Protein AF-A0A374EW88-F1 (afdb_monomer)

Radius of gyration: 20.12 Å; Cα contacts (8 Å, |Δi|>4): 192; chains: 1; bounding box: 65×34×36 Å

Nearest PDB structures (foldseek):
  3bkt-assembly1_C  TM=6.985E-01  e=2.570E+00  Escherichia coli
  4oal-assembly2_B  TM=4.958E-01  e=1.513E+00  Zea mays
  7d5t-assembly1_RT  TM=2.673E-01  e=2.031E+00  Saccharomyces cerevisiae S288C
  4mla-assembly2_B  TM=3.603E-01  e=6.593E+00  Zea mays

Structure (mmCIF, N/CA/C/O backbone):
data_AF-A0A374EW88-F1
#
_entry.id   AF-A0A374EW88-F1
#
loop_
_atom_site.group_PDB
_atom_site.id
_atom_site.type_symbol
_atom_site.label_atom_id
_atom_site.label_alt_id
_atom_site.label_comp_id
_atom_site.label_asym_id
_atom_site.label_entity_id
_atom_site.label_seq_id
_atom_site.pdbx_PDB_ins_code
_atom_site.Cartn_x
_atom_site.Cartn_y
_atom_site.Cartn_z
_atom_site.occupancy
_atom_site.B_iso_or_equiv
_atom_site.auth_seq_id
_atom_site.auth_c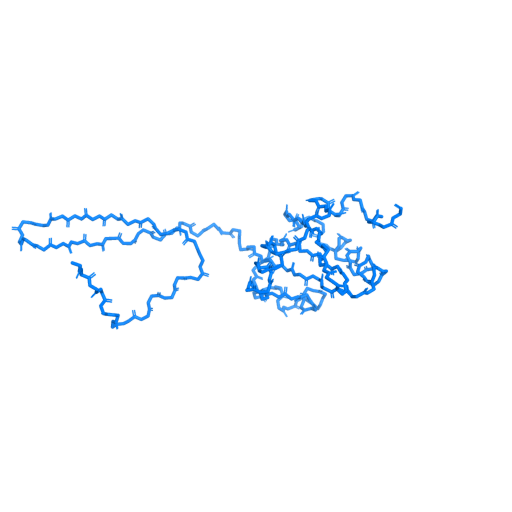omp_id
_atom_site.auth_asym_id
_atom_site.auth_atom_id
_atom_site.pdbx_PDB_model_num
ATOM 1 N N . MET A 1 1 ? -34.940 -18.408 -0.338 1.00 33.34 1 MET A N 1
ATOM 2 C CA . MET A 1 1 ? -33.910 -17.387 -0.625 1.00 33.34 1 MET A CA 1
ATOM 3 C C . MET A 1 1 ? -34.507 -16.035 -0.281 1.00 33.34 1 MET A C 1
ATOM 5 O O . MET A 1 1 ? -35.388 -15.584 -0.998 1.00 33.34 1 MET A O 1
ATOM 9 N N . PHE A 1 2 ? -34.116 -15.446 0.848 1.00 38.12 2 PHE A N 1
ATOM 10 C CA . PHE A 1 2 ? -34.569 -14.110 1.235 1.00 38.12 2 PHE A CA 1
ATOM 11 C C . PHE A 1 2 ? -33.537 -13.101 0.731 1.00 38.12 2 PHE A C 1
ATOM 13 O O . PHE A 1 2 ? -32.370 -13.176 1.104 1.00 38.12 2 PHE A O 1
ATOM 20 N N . ILE A 1 3 ? -33.951 -12.211 -0.170 1.00 40.19 3 ILE A N 1
ATOM 21 C CA . ILE A 1 3 ? -33.129 -11.093 -0.639 1.00 40.19 3 ILE A CA 1
ATOM 22 C C . ILE A 1 3 ? -33.505 -9.895 0.232 1.00 40.19 3 ILE A C 1
ATOM 24 O O . ILE A 1 3 ? -34.627 -9.396 0.140 1.00 40.19 3 ILE A O 1
ATOM 28 N N . LEU A 1 4 ? -32.585 -9.447 1.084 1.00 49.62 4 LEU A N 1
ATOM 29 C CA . LEU A 1 4 ? -32.715 -8.173 1.788 1.00 49.62 4 LEU A CA 1
ATOM 30 C C . LEU A 1 4 ? -32.717 -7.047 0.745 1.00 49.62 4 LEU A C 1
ATOM 32 O O . LEU A 1 4 ? -31.711 -6.798 0.084 1.00 49.62 4 LEU A O 1
ATOM 36 N N . LYS A 1 5 ? -33.868 -6.393 0.561 1.00 44.84 5 LYS A N 1
ATOM 37 C CA . LYS A 1 5 ? -33.975 -5.161 -0.226 1.00 44.84 5 LYS A CA 1
ATOM 38 C C . LYS A 1 5 ? -33.572 -3.999 0.679 1.00 44.84 5 LYS A C 1
ATOM 40 O O . LYS A 1 5 ? -34.255 -3.700 1.651 1.00 44.84 5 LYS A O 1
ATOM 45 N N . GLU A 1 6 ? -32.438 -3.394 0.366 1.00 50.50 6 GLU A N 1
ATOM 46 C CA . GLU A 1 6 ? -31.829 -2.305 1.122 1.00 50.50 6 GLU A CA 1
ATOM 47 C C . GLU A 1 6 ? -32.714 -1.041 1.080 1.00 50.50 6 GLU A C 1
ATOM 49 O O . GLU A 1 6 ? -32.944 -0.460 0.020 1.00 50.50 6 GLU A O 1
ATOM 54 N N . THR A 1 7 ? -33.209 -0.593 2.236 1.00 47.19 7 THR A N 1
ATOM 55 C CA . THR A 1 7 ? -33.750 0.764 2.436 1.00 47.19 7 THR A CA 1
ATOM 56 C C . THR A 1 7 ? -32.927 1.457 3.516 1.00 47.19 7 THR A C 1
ATOM 58 O O . THR A 1 7 ? -33.391 1.679 4.630 1.00 47.19 7 THR A O 1
ATOM 61 N N . GLY A 1 8 ? -31.661 1.727 3.205 1.00 51.56 8 GLY A N 1
ATOM 62 C CA . GLY A 1 8 ? -30.727 2.407 4.102 1.00 51.56 8 GLY A CA 1
ATOM 63 C C . GLY A 1 8 ? -29.307 1.875 3.937 1.00 51.56 8 GLY A C 1
ATOM 64 O O . GLY A 1 8 ? -29.038 0.730 4.273 1.00 51.56 8 GLY A O 1
ATOM 65 N N . LEU A 1 9 ? -28.415 2.717 3.409 1.00 45.31 9 LEU A N 1
ATOM 66 C CA . LEU A 1 9 ? -27.013 2.397 3.135 1.00 45.31 9 LEU A CA 1
ATOM 67 C C . LEU A 1 9 ? -26.249 2.085 4.430 1.00 45.31 9 LEU A C 1
ATOM 69 O O . LEU A 1 9 ? -25.819 3.004 5.133 1.00 45.31 9 LEU A O 1
ATOM 73 N N . ILE A 1 10 ? -25.994 0.808 4.709 1.00 51.88 10 ILE A N 1
ATOM 74 C CA . ILE A 1 10 ? -24.918 0.420 5.626 1.00 51.88 10 ILE A CA 1
ATOM 75 C C . ILE A 1 10 ? -23.660 0.264 4.772 1.00 51.88 10 ILE A C 1
ATOM 77 O O . ILE A 1 10 ? -23.399 -0.778 4.176 1.00 51.88 10 ILE A O 1
ATOM 81 N N . LYS A 1 11 ? -22.870 1.336 4.670 1.00 49.22 11 LYS A N 1
ATOM 82 C CA . LYS A 1 11 ? -21.612 1.316 3.917 1.00 49.22 11 LYS A CA 1
ATOM 83 C C . LYS A 1 11 ? -20.501 0.716 4.781 1.00 49.22 11 LYS A C 1
ATOM 85 O O . LYS A 1 11 ? -19.880 1.426 5.567 1.00 49.22 11 LYS A O 1
ATOM 90 N N . ILE A 1 12 ? -20.249 -0.581 4.628 1.00 55.75 12 ILE A N 1
ATOM 91 C CA . ILE A 1 12 ? -19.162 -1.284 5.326 1.00 55.75 12 ILE A CA 1
ATOM 92 C C . ILE A 1 12 ? -17.933 -1.240 4.421 1.00 55.75 12 ILE A C 1
ATOM 94 O O . ILE A 1 12 ? -17.947 -1.773 3.315 1.00 55.75 12 ILE A O 1
ATOM 98 N N . SER A 1 13 ? -16.912 -0.492 4.841 1.00 51.28 13 SER A N 1
ATOM 99 C CA . SER A 1 13 ? -15.829 -0.060 3.953 1.00 51.28 13 SER A CA 1
ATOM 100 C C . SER A 1 13 ? -14.650 -1.020 3.831 1.00 51.28 13 SER A C 1
ATOM 102 O O . SER A 1 13 ? -13.813 -0.740 2.990 1.00 51.28 13 SER A O 1
ATOM 104 N N . GLU A 1 14 ? -14.566 -2.085 4.634 1.00 54.31 14 GLU A N 1
ATOM 105 C CA . GLU A 1 14 ? -13.641 -3.232 4.505 1.00 54.31 14 GLU A CA 1
ATOM 106 C C . GLU A 1 14 ? -13.690 -4.049 5.815 1.00 54.31 14 GLU A C 1
ATOM 108 O O . GLU A 1 14 ? -13.723 -3.466 6.899 1.00 54.31 14 GLU A O 1
ATOM 113 N N . GLY A 1 15 ? -13.692 -5.385 5.722 1.00 53.88 15 GLY A N 1
ATOM 114 C CA . GLY A 1 15 ? -13.638 -6.304 6.871 1.00 53.88 15 GLY A CA 1
ATOM 115 C C . GLY A 1 15 ? -14.674 -7.433 6.822 1.00 53.88 15 GLY A C 1
ATOM 116 O O . GLY A 1 15 ? -15.714 -7.307 6.180 1.00 53.88 15 GLY A O 1
ATOM 117 N N . ASN A 1 16 ? -14.386 -8.542 7.512 1.00 61.81 16 ASN A N 1
ATOM 118 C CA . ASN A 1 16 ? -15.365 -9.606 7.745 1.00 61.81 16 ASN A CA 1
ATOM 119 C C . ASN A 1 16 ? -16.382 -9.124 8.789 1.00 61.81 16 ASN A C 1
ATOM 121 O O . ASN A 1 16 ? -15.991 -8.608 9.836 1.00 61.81 16 ASN A O 1
ATOM 125 N N . ILE A 1 17 ? -17.672 -9.283 8.494 1.00 66.88 17 ILE A N 1
ATOM 126 C CA . ILE A 1 17 ? -18.768 -8.951 9.408 1.00 66.88 17 ILE A CA 1
ATOM 127 C C . ILE A 1 17 ? -19.207 -10.249 10.063 1.00 66.88 17 ILE A C 1
ATOM 129 O O . ILE A 1 17 ? -19.573 -11.199 9.370 1.00 66.88 17 ILE A O 1
ATOM 133 N N . GLU A 1 18 ? -19.162 -10.286 11.385 1.00 70.12 18 GLU A N 1
ATOM 134 C CA . GLU A 1 18 ? -19.732 -11.389 12.143 1.00 70.12 18 GLU A CA 1
ATOM 135 C C . GLU A 1 18 ? -21.235 -11.135 12.314 1.00 70.12 18 GLU A C 1
ATOM 137 O O . GLU A 1 18 ? -21.674 -10.000 12.533 1.00 70.12 18 GLU A O 1
ATOM 142 N N . VAL A 1 19 ? -22.035 -12.181 12.118 1.00 75.38 19 VAL A N 1
ATOM 143 C CA . VAL A 1 19 ? -23.495 -12.089 12.107 1.00 75.38 19 VAL A CA 1
ATOM 144 C C . VAL A 1 19 ? -24.061 -13.136 13.047 1.00 75.38 19 VAL A C 1
ATOM 146 O O . VAL A 1 19 ? -23.878 -14.329 12.815 1.00 75.38 19 VAL A O 1
ATOM 149 N N . ASP A 1 20 ? -24.806 -12.672 14.046 1.00 78.38 20 ASP A N 1
ATOM 150 C CA . ASP A 1 20 ? -25.588 -13.529 14.930 1.00 78.38 20 ASP A CA 1
ATOM 151 C C . ASP A 1 20 ? -27.048 -13.536 14.486 1.00 78.38 20 ASP A C 1
ATOM 153 O O . ASP A 1 20 ? -27.644 -12.494 14.199 1.00 78.38 20 ASP A O 1
ATOM 157 N N . VAL A 1 21 ? -27.644 -14.726 14.444 1.00 78.88 21 VAL A N 1
ATOM 158 C CA . VAL A 1 21 ? -29.038 -14.919 14.038 1.00 78.88 21 VAL A CA 1
ATOM 159 C C . VAL A 1 21 ? -29.803 -15.559 15.183 1.00 78.88 21 VAL A C 1
ATOM 161 O O . VAL A 1 21 ? -29.435 -16.631 15.660 1.00 78.88 21 VAL A O 1
ATOM 164 N N . ALA A 1 22 ? -30.894 -14.920 15.599 1.00 82.94 22 ALA A N 1
ATOM 165 C CA . ALA A 1 22 ? -31.782 -15.433 16.632 1.00 82.94 22 ALA A CA 1
ATOM 166 C C . ALA A 1 22 ? -33.214 -15.552 16.101 1.00 82.94 22 ALA A C 1
ATOM 168 O O . ALA A 1 22 ? -33.751 -14.613 15.512 1.00 82.94 22 ALA A O 1
ATOM 169 N N . LEU A 1 23 ? -33.839 -16.706 16.343 1.00 81.12 23 LEU A N 1
ATOM 170 C CA . LEU A 1 23 ? -35.268 -16.910 16.119 1.00 81.12 23 LEU A CA 1
ATOM 171 C C . LEU A 1 23 ? -36.032 -16.450 17.363 1.00 81.12 23 LEU A C 1
ATOM 173 O O . LEU A 1 23 ? -35.709 -16.868 18.477 1.00 81.12 23 LEU A O 1
ATOM 177 N N . THR A 1 24 ? -37.029 -15.591 17.188 1.00 76.81 24 THR A N 1
ATOM 178 C CA . THR A 1 24 ? -37.880 -15.139 18.291 1.00 76.81 24 THR A CA 1
ATOM 179 C C . THR A 1 24 ? -39.101 -16.046 18.450 1.00 76.81 24 THR A C 1
ATOM 181 O O . THR A 1 24 ? -39.460 -16.816 17.558 1.00 76.81 24 THR A O 1
ATOM 184 N N . SER A 1 25 ? -39.780 -15.929 19.593 1.00 77.44 25 SER A N 1
ATOM 185 C CA . SER A 1 25 ? -41.038 -16.633 19.873 1.00 77.44 25 SER A CA 1
ATOM 186 C C . SER A 1 25 ? -42.203 -16.218 18.965 1.00 77.44 25 SER A C 1
ATOM 188 O O . SER A 1 25 ? -43.228 -16.889 18.970 1.00 77.44 25 SER A O 1
ATOM 190 N N . GLU A 1 26 ? -42.062 -15.131 18.202 1.00 79.69 26 GLU A N 1
ATOM 191 C CA . GLU A 1 26 ? -43.074 -14.620 17.267 1.00 79.69 26 GLU A CA 1
ATOM 192 C C . GLU A 1 26 ? -42.811 -15.055 15.813 1.00 79.69 26 GLU A C 1
ATOM 194 O O . GLU A 1 26 ? -43.287 -14.415 14.881 1.00 79.69 26 GLU A O 1
ATOM 199 N N . GLU A 1 27 ? -42.011 -16.107 15.600 1.00 80.25 27 GLU A N 1
ATOM 200 C CA . GLU A 1 27 ? -41.579 -16.573 14.268 1.00 80.25 27 GLU A CA 1
ATOM 201 C C . GLU A 1 27 ? -40.804 -15.512 13.459 1.00 80.25 27 GLU A C 1
ATOM 203 O O . GLU A 1 27 ? -40.647 -15.623 12.241 1.00 80.25 27 GLU A O 1
ATOM 208 N N . THR A 1 28 ? -40.268 -14.486 14.128 1.00 72.88 28 THR A N 1
ATOM 209 C CA . THR A 1 28 ? -39.421 -13.473 13.491 1.00 72.88 28 THR A CA 1
ATOM 210 C C . THR A 1 28 ? -37.944 -13.828 13.633 1.00 72.88 28 THR A C 1
ATOM 212 O O . THR A 1 28 ? -37.512 -14.438 14.612 1.00 72.88 28 THR A O 1
ATOM 215 N N . ILE A 1 29 ? -37.149 -13.457 12.628 1.00 81.00 29 ILE A N 1
ATOM 216 C CA . ILE A 1 29 ? -35.697 -13.649 12.624 1.00 81.00 29 ILE A CA 1
ATOM 217 C C . ILE A 1 29 ? -35.042 -12.302 12.919 1.00 81.00 29 ILE A C 1
ATOM 219 O O . ILE A 1 29 ? -35.144 -11.373 12.116 1.00 81.00 29 ILE A O 1
ATOM 223 N N . ASN A 1 30 ? -34.331 -12.217 14.041 1.00 77.88 30 ASN A N 1
ATOM 224 C CA . ASN A 1 30 ? -33.459 -11.091 14.348 1.00 77.88 30 ASN A CA 1
ATOM 225 C C . ASN A 1 30 ? -32.048 -11.397 13.844 1.00 77.88 30 ASN A C 1
ATOM 227 O O . ASN A 1 30 ? -31.478 -12.441 14.164 1.00 77.88 30 ASN A O 1
ATOM 231 N N . ILE A 1 31 ? -31.486 -10.475 13.065 1.00 80.44 31 ILE A N 1
ATOM 232 C CA . ILE A 1 31 ? -30.119 -10.554 12.546 1.00 80.44 31 ILE A CA 1
ATOM 233 C C . ILE A 1 31 ? -29.323 -9.419 13.185 1.00 80.44 31 ILE A C 1
ATOM 235 O O . ILE A 1 31 ? -29.612 -8.244 12.950 1.00 80.44 31 ILE A O 1
ATOM 239 N N . TYR A 1 32 ? -28.332 -9.769 13.997 1.00 77.31 32 TYR A N 1
ATOM 240 C CA . TYR A 1 32 ? -27.435 -8.824 14.647 1.00 77.31 32 TYR A CA 1
ATOM 241 C C . TYR A 1 32 ? -26.127 -8.751 13.865 1.00 77.31 32 TYR A C 1
ATOM 243 O O . TYR A 1 32 ? -25.449 -9.756 13.668 1.00 77.31 32 TYR A O 1
ATOM 251 N N . PHE A 1 33 ? -25.764 -7.547 13.433 1.00 72.12 33 PHE A N 1
ATOM 252 C CA . PHE A 1 33 ? -24.476 -7.293 12.798 1.00 72.12 33 PHE A CA 1
ATOM 253 C C . PHE A 1 33 ? -23.467 -6.888 13.869 1.00 72.12 33 PHE A C 1
ATOM 255 O O . PHE A 1 33 ? -23.593 -5.819 14.474 1.00 72.12 33 PHE A O 1
ATOM 262 N N . ILE A 1 34 ? -22.458 -7.724 14.095 1.00 70.44 34 ILE A N 1
ATOM 263 C CA . ILE A 1 34 ? -21.339 -7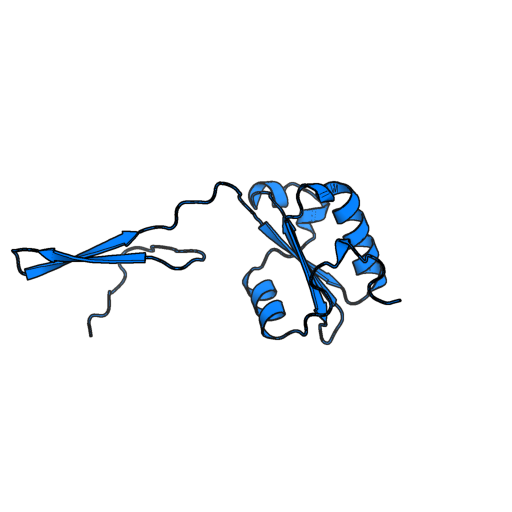.394 14.971 1.00 70.44 34 ILE A CA 1
ATOM 264 C C . ILE A 1 34 ? -20.308 -6.661 14.119 1.00 70.44 34 ILE A C 1
ATOM 266 O O . ILE A 1 34 ? -19.646 -7.229 13.248 1.00 70.44 34 ILE A O 1
ATOM 270 N N . LEU A 1 35 ? -20.192 -5.357 14.357 1.00 64.62 35 LEU A N 1
ATOM 271 C CA . LEU A 1 35 ? -19.162 -4.554 13.716 1.00 64.62 35 LEU A CA 1
ATOM 272 C C . LEU A 1 35 ? -17.801 -4.898 14.338 1.00 64.62 35 LEU A C 1
ATOM 274 O O . LEU A 1 35 ? -17.703 -4.975 15.568 1.00 64.62 35 LEU A O 1
ATOM 278 N N . PRO A 1 36 ? -16.741 -5.070 13.528 1.00 57.84 36 PRO A N 1
ATOM 279 C CA . PRO A 1 36 ? -15.408 -5.301 14.061 1.00 57.84 36 PRO A CA 1
ATOM 280 C C . PRO A 1 36 ? -15.031 -4.155 15.007 1.00 57.84 36 PRO A C 1
ATOM 282 O O . PRO A 1 36 ? -15.258 -2.979 14.704 1.00 57.84 36 PRO A O 1
ATOM 285 N N . LYS A 1 37 ? -14.465 -4.495 16.174 1.00 55.78 37 LYS A N 1
ATOM 286 C CA . LYS A 1 37 ? -13.933 -3.493 17.106 1.00 55.78 37 LYS A CA 1
ATOM 287 C C . LYS A 1 37 ? -12.909 -2.656 16.350 1.00 55.78 37 LYS A C 1
ATOM 289 O O . LYS A 1 37 ? -11.947 -3.192 15.813 1.00 55.78 37 LYS A O 1
ATOM 294 N N . ASN A 1 38 ? -13.158 -1.352 16.286 1.00 51.34 38 ASN A N 1
ATO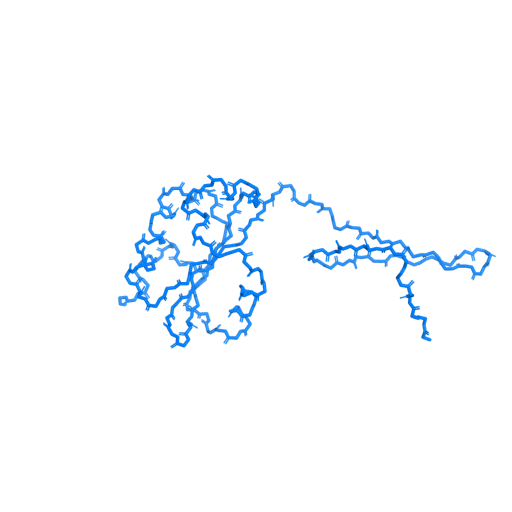M 295 C CA . ASN A 1 38 ? -12.302 -0.405 15.593 1.00 51.34 38 ASN A CA 1
ATOM 296 C C . ASN A 1 38 ? -10.922 -0.444 16.260 1.00 51.34 38 ASN A C 1
ATOM 298 O O . ASN A 1 38 ? -10.759 0.036 17.382 1.00 51.34 38 ASN A O 1
ATOM 302 N N . ASP A 1 39 ? -9.948 -1.071 15.610 1.00 49.75 39 ASP A N 1
ATOM 303 C CA . ASP A 1 39 ? -8.572 -1.023 16.070 1.00 49.75 39 ASP A CA 1
ATOM 304 C C . ASP A 1 39 ? -8.132 0.445 15.956 1.00 49.75 39 ASP A C 1
ATOM 306 O O . ASP A 1 39 ? -8.033 1.003 14.862 1.00 49.75 39 ASP A O 1
ATOM 310 N N . ASN A 1 40 ? -7.928 1.114 17.095 1.00 50.75 40 ASN A N 1
ATOM 311 C CA . ASN A 1 40 ? -7.616 2.553 17.169 1.00 50.75 40 ASN A CA 1
ATOM 312 C C . ASN A 1 40 ? -6.296 2.934 16.475 1.00 50.75 40 ASN A C 1
ATOM 314 O O . ASN A 1 40 ? -5.944 4.112 16.379 1.00 50.75 40 ASN A O 1
ATOM 318 N N . HIS A 1 41 ? -5.561 1.955 15.960 1.00 54.19 41 HIS A N 1
ATOM 319 C CA . HIS A 1 41 ? -4.487 2.182 15.017 1.00 54.19 41 HIS A CA 1
ATOM 320 C C . HIS A 1 41 ? -5.107 2.451 13.652 1.00 54.19 41 HIS A C 1
ATOM 322 O O . HIS A 1 41 ? -5.175 1.576 12.793 1.00 54.19 41 HIS A O 1
ATOM 328 N N . HIS A 1 42 ? -5.556 3.689 13.440 1.00 72.19 42 HIS A N 1
ATOM 329 C CA . HIS A 1 42 ? -5.871 4.153 12.099 1.00 72.19 42 HIS A CA 1
ATOM 330 C C . HIS A 1 42 ? -4.605 4.034 11.257 1.00 72.19 42 HIS A C 1
ATOM 332 O O . HIS A 1 42 ? -3.694 4.861 11.351 1.00 72.19 42 HIS A O 1
ATOM 338 N N . THR A 1 43 ? -4.536 2.967 10.476 1.00 84.12 43 THR A N 1
ATOM 339 C CA . THR A 1 43 ? -3.486 2.761 9.501 1.00 84.12 43 THR A CA 1
ATOM 340 C C . THR A 1 43 ? -3.990 3.218 8.145 1.00 84.12 43 THR A C 1
ATOM 342 O O . THR A 1 43 ? -5.183 3.160 7.848 1.00 84.12 43 THR A O 1
ATOM 345 N N . THR A 1 44 ? -3.085 3.734 7.328 1.00 86.69 44 THR A N 1
ATOM 346 C CA . THR A 1 44 ? -3.378 4.058 5.934 1.00 86.69 44 THR A CA 1
ATOM 347 C C . THR A 1 44 ? -2.396 3.295 5.075 1.00 86.69 44 THR A C 1
ATOM 349 O O . THR A 1 44 ? -1.189 3.332 5.327 1.00 86.69 44 THR A O 1
ATOM 352 N N . GLU A 1 45 ? -2.910 2.601 4.070 1.00 90.75 45 GLU A N 1
ATOM 353 C CA . GLU A 1 45 ? -2.079 1.965 3.063 1.00 90.75 45 GLU A CA 1
ATOM 354 C C . GLU A 1 45 ? -1.817 2.940 1.916 1.00 90.75 45 GLU A C 1
ATOM 356 O O . GLU A 1 45 ? -2.705 3.667 1.464 1.00 90.75 45 GLU A O 1
ATOM 361 N N . LEU A 1 46 ? -0.556 3.005 1.511 1.00 91.00 46 LEU A N 1
ATOM 362 C CA . LEU A 1 46 ? -0.045 3.935 0.524 1.00 91.00 46 LEU A CA 1
ATOM 363 C C . LEU A 1 46 ? 0.755 3.169 -0.514 1.00 91.00 46 LEU A C 1
ATOM 365 O O . LEU A 1 46 ? 1.457 2.217 -0.181 1.00 91.00 46 LEU A O 1
ATOM 369 N N . ALA A 1 47 ? 0.684 3.619 -1.760 1.00 91.25 47 ALA A N 1
ATOM 370 C CA . ALA A 1 47 ? 1.509 3.108 -2.840 1.00 91.25 47 ALA A CA 1
ATOM 371 C C . ALA A 1 47 ? 2.297 4.228 -3.518 1.00 91.25 47 ALA A C 1
ATOM 373 O O . ALA A 1 47 ? 1.757 5.284 -3.853 1.00 91.25 47 ALA A O 1
ATOM 374 N N . ILE A 1 48 ? 3.579 3.972 -3.759 1.00 91.62 48 ILE A N 1
ATOM 375 C CA . ILE A 1 48 ? 4.413 4.739 -4.680 1.00 91.62 48 ILE A CA 1
ATOM 376 C C . ILE A 1 48 ? 4.543 3.894 -5.933 1.00 91.62 48 ILE A C 1
ATOM 378 O O . ILE A 1 48 ? 5.077 2.789 -5.878 1.00 91.62 48 ILE A O 1
ATOM 382 N N . ILE A 1 49 ? 4.052 4.414 -7.049 1.00 90.31 49 ILE A N 1
ATOM 383 C CA . ILE A 1 49 ? 4.187 3.775 -8.352 1.00 90.31 49 ILE A CA 1
ATOM 384 C C . ILE A 1 49 ? 5.164 4.623 -9.150 1.00 90.31 49 ILE A C 1
ATOM 386 O O . ILE A 1 49 ? 4.968 5.832 -9.278 1.00 90.31 49 ILE A O 1
ATOM 390 N N . SER A 1 50 ? 6.222 3.995 -9.648 1.00 88.81 50 SER A N 1
ATOM 391 C CA . SER A 1 50 ? 7.232 4.669 -10.456 1.00 88.81 50 SER A CA 1
ATOM 392 C C . SER A 1 50 ? 7.668 3.785 -11.612 1.00 88.81 50 SER A C 1
ATOM 394 O O . SER A 1 50 ? 7.844 2.576 -11.449 1.00 88.81 50 SER A O 1
ATOM 396 N N . TYR A 1 51 ? 7.868 4.414 -12.767 1.00 88.38 51 TYR A N 1
ATOM 397 C CA . TYR A 1 51 ? 8.449 3.782 -13.949 1.00 88.38 51 TYR A CA 1
ATOM 398 C C . TYR A 1 51 ? 9.977 3.709 -13.825 1.00 88.38 51 TYR A C 1
ATOM 400 O O . TYR A 1 51 ? 10.576 2.715 -14.224 1.00 88.38 51 TYR A O 1
ATOM 408 N N . ASP A 1 52 ? 10.595 4.726 -13.210 1.00 87.75 52 ASP A N 1
ATOM 409 C CA . ASP A 1 52 ? 12.029 4.764 -12.921 1.00 87.75 52 ASP A CA 1
ATOM 410 C C . ASP A 1 52 ? 12.325 4.170 -11.526 1.00 87.75 52 ASP A C 1
ATOM 412 O O . ASP A 1 52 ? 11.828 4.691 -10.511 1.00 87.75 52 ASP A O 1
ATOM 416 N N . PRO A 1 53 ? 13.139 3.100 -11.445 1.00 84.12 53 PRO A N 1
ATOM 417 C CA . PRO A 1 53 ? 13.637 2.548 -10.188 1.00 84.12 53 PRO A CA 1
ATOM 418 C C . PRO A 1 53 ? 14.358 3.566 -9.293 1.00 84.12 53 PRO A C 1
ATOM 420 O O . PRO A 1 53 ? 14.201 3.518 -8.071 1.00 84.12 53 PRO A O 1
ATOM 423 N N . ASN A 1 54 ? 15.117 4.505 -9.868 1.00 87.00 54 ASN A N 1
ATOM 424 C CA . ASN A 1 54 ? 15.885 5.486 -9.092 1.00 87.00 54 ASN A CA 1
ATOM 425 C C . ASN A 1 54 ? 14.970 6.511 -8.419 1.00 87.00 54 ASN A C 1
ATOM 427 O O . ASN A 1 54 ? 15.154 6.840 -7.244 1.00 87.00 54 ASN A O 1
ATOM 431 N N . GLU A 1 55 ? 13.942 6.973 -9.132 1.00 88.62 55 GLU A N 1
ATOM 432 C CA . GLU A 1 55 ? 12.910 7.841 -8.565 1.00 88.62 55 GLU A CA 1
ATOM 433 C C . GLU A 1 55 ? 12.160 7.138 -7.422 1.00 88.62 55 GLU A C 1
ATOM 435 O O . GLU A 1 55 ? 11.904 7.748 -6.376 1.00 88.62 55 GLU A O 1
ATOM 440 N N . LEU A 1 56 ? 11.865 5.840 -7.579 1.00 88.88 56 LEU A N 1
ATOM 441 C CA . LEU A 1 56 ? 11.247 5.043 -6.521 1.00 88.88 56 LEU A CA 1
ATOM 442 C C . LEU A 1 56 ? 12.145 4.961 -5.285 1.00 88.88 56 LEU A C 1
ATOM 444 O O . LEU A 1 56 ? 11.671 5.227 -4.181 1.00 88.88 56 LEU A O 1
ATOM 448 N N . ILE A 1 57 ? 13.427 4.627 -5.466 1.00 87.69 57 ILE A N 1
ATOM 449 C CA . ILE A 1 57 ? 14.411 4.539 -4.377 1.00 87.69 57 ILE A CA 1
ATOM 450 C C . ILE A 1 57 ? 14.541 5.883 -3.663 1.00 87.69 57 ILE A C 1
ATOM 452 O O . ILE A 1 57 ? 14.532 5.923 -2.432 1.00 87.69 57 ILE A O 1
ATOM 456 N N . SER A 1 58 ? 14.628 6.984 -4.410 1.00 89.19 58 SER A N 1
ATOM 457 C CA . SER A 1 58 ? 14.759 8.328 -3.846 1.00 89.19 58 SER A CA 1
ATOM 458 C C . SER A 1 58 ? 13.569 8.673 -2.942 1.00 89.19 58 SER A C 1
ATOM 460 O O . SER A 1 58 ? 13.755 8.968 -1.755 1.00 89.19 58 SER A O 1
ATOM 462 N N . LYS A 1 59 ? 12.336 8.513 -3.447 1.00 90.12 59 LYS A N 1
ATOM 463 C CA . LYS A 1 59 ? 11.109 8.752 -2.664 1.00 90.12 59 LYS A CA 1
ATOM 464 C C . LYS A 1 59 ? 10.985 7.799 -1.478 1.00 90.12 59 LYS A C 1
ATOM 466 O O . LYS A 1 59 ? 10.627 8.224 -0.380 1.00 90.12 59 LYS A O 1
ATOM 471 N N . ALA A 1 60 ? 11.299 6.520 -1.676 1.00 89.12 60 ALA A N 1
ATOM 472 C CA . ALA A 1 60 ? 11.271 5.521 -0.614 1.00 89.12 60 ALA A CA 1
ATOM 473 C C . ALA A 1 60 ? 12.255 5.876 0.510 1.00 89.12 60 ALA A C 1
ATOM 475 O O . ALA A 1 60 ? 11.892 5.825 1.683 1.00 89.12 60 ALA A O 1
ATOM 476 N N . THR A 1 61 ? 13.467 6.306 0.161 1.00 89.12 61 THR A N 1
ATOM 477 C CA . THR A 1 61 ? 14.498 6.712 1.125 1.00 89.12 61 THR A CA 1
ATOM 478 C C . THR A 1 61 ? 14.054 7.936 1.923 1.00 89.12 61 THR A C 1
ATOM 480 O O . THR A 1 61 ? 14.213 7.968 3.145 1.00 89.12 61 THR A O 1
ATOM 483 N N . GLU A 1 62 ? 13.448 8.928 1.266 1.00 90.62 62 GLU A N 1
ATOM 484 C CA . GLU A 1 62 ? 12.935 10.124 1.939 1.00 90.62 62 GLU A CA 1
ATOM 485 C C . GLU A 1 62 ? 11.794 9.791 2.916 1.00 90.62 62 GLU A C 1
ATOM 487 O O . GLU A 1 62 ? 11.788 10.256 4.062 1.00 90.62 62 GLU A O 1
ATOM 492 N N . ILE A 1 63 ? 10.854 8.937 2.496 1.00 90.31 63 ILE A N 1
ATOM 493 C CA . ILE A 1 63 ? 9.750 8.472 3.344 1.00 90.31 63 ILE A CA 1
ATOM 494 C C . ILE A 1 63 ? 10.280 7.660 4.522 1.00 90.31 63 ILE A C 1
ATOM 496 O O . ILE A 1 63 ? 9.877 7.914 5.658 1.00 90.31 63 ILE A O 1
ATOM 500 N N . HIS A 1 64 ? 11.210 6.737 4.279 1.00 89.12 64 HIS A N 1
ATOM 501 C CA . HIS A 1 64 ? 11.814 5.928 5.330 1.00 89.12 64 HIS A CA 1
ATOM 502 C C . HIS A 1 64 ? 12.529 6.802 6.363 1.00 89.12 64 HIS A C 1
ATOM 504 O O . HIS A 1 64 ? 12.288 6.665 7.558 1.00 89.12 64 HIS A O 1
ATOM 510 N N . LYS A 1 65 ? 13.320 7.784 5.915 1.00 89.88 65 LYS A N 1
ATOM 511 C CA . LYS A 1 65 ? 14.034 8.713 6.802 1.00 89.88 65 LYS A CA 1
ATOM 512 C C . LYS A 1 65 ? 13.095 9.500 7.720 1.00 89.88 65 LYS A C 1
ATOM 514 O O . LYS A 1 65 ? 13.462 9.800 8.852 1.00 89.88 65 LYS A O 1
ATOM 519 N N . LYS A 1 66 ? 11.908 9.877 7.237 1.00 89.62 66 LYS A N 1
ATOM 520 C CA . LYS A 1 66 ? 10.979 10.750 7.975 1.00 89.62 66 LYS A CA 1
ATOM 521 C C . LYS A 1 66 ? 9.908 9.996 8.763 1.00 89.62 66 LYS A C 1
ATOM 523 O O . LYS A 1 66 ? 9.338 10.557 9.699 1.00 89.62 66 LYS A O 1
ATOM 528 N N . TYR A 1 67 ? 9.587 8.772 8.357 1.00 89.88 67 TYR A N 1
ATOM 529 C CA . TYR A 1 67 ? 8.433 8.031 8.861 1.00 89.88 67 TYR A CA 1
ATOM 530 C C . TYR A 1 67 ? 8.748 6.584 9.254 1.00 89.88 67 TYR A C 1
ATOM 532 O O . TYR A 1 67 ? 7.797 5.842 9.485 1.00 89.88 67 TYR A O 1
ATOM 540 N N . SER A 1 68 ? 10.021 6.186 9.371 1.00 86.44 68 SER A N 1
ATOM 541 C CA . SER A 1 68 ? 10.449 4.828 9.760 1.00 86.44 68 SER A CA 1
ATOM 542 C C . SER A 1 68 ? 9.653 4.266 10.939 1.00 86.44 68 SER A C 1
ATOM 544 O O . SER A 1 68 ? 9.031 3.220 10.814 1.00 86.44 68 SER A O 1
ATOM 546 N N . GLU A 1 69 ? 9.557 5.015 12.038 1.00 86.94 69 GLU A N 1
ATOM 547 C CA . GLU A 1 69 ? 8.840 4.614 13.262 1.00 86.94 69 GLU A CA 1
ATOM 548 C C . GLU A 1 69 ? 7.326 4.429 13.083 1.00 86.94 69 GLU A C 1
ATOM 550 O O . GLU A 1 69 ? 6.642 3.898 13.956 1.00 86.94 69 GLU A O 1
ATOM 555 N N . LYS A 1 70 ? 6.764 4.942 11.987 1.00 89.12 70 LYS A N 1
ATOM 556 C CA . LYS A 1 70 ? 5.333 4.862 11.683 1.00 89.12 70 LYS A CA 1
ATOM 557 C C . LYS A 1 70 ? 5.030 3.840 10.599 1.00 89.12 70 LYS A C 1
ATOM 559 O O . LYS A 1 70 ? 3.853 3.555 10.393 1.00 89.12 70 LYS A O 1
ATOM 564 N N . ILE A 1 71 ? 6.034 3.322 9.897 1.00 88.88 71 ILE A N 1
ATOM 565 C CA . ILE A 1 71 ? 5.848 2.292 8.878 1.00 88.88 71 ILE A CA 1
ATOM 566 C C . ILE A 1 71 ? 5.685 0.950 9.591 1.00 88.88 71 ILE A C 1
ATOM 568 O O . ILE A 1 71 ? 6.552 0.526 10.343 1.00 88.88 71 ILE A O 1
ATOM 572 N N . ILE A 1 72 ? 4.549 0.296 9.359 1.00 87.94 72 ILE A N 1
ATOM 573 C CA . ILE A 1 72 ? 4.183 -0.969 10.014 1.00 87.94 72 ILE A CA 1
ATOM 574 C C . ILE A 1 72 ? 4.568 -2.154 9.130 1.00 87.94 72 ILE A C 1
ATOM 576 O O . ILE A 1 72 ? 5.105 -3.150 9.600 1.00 87.94 72 ILE A O 1
ATOM 580 N N . LYS A 1 73 ? 4.275 -2.048 7.832 1.00 89.62 73 LYS A N 1
ATOM 581 C CA . LYS A 1 73 ? 4.600 -3.059 6.824 1.00 89.62 73 LYS A CA 1
ATOM 582 C C . LYS A 1 73 ? 4.896 -2.388 5.497 1.00 89.62 73 LYS A C 1
ATOM 584 O O . LYS A 1 73 ? 4.430 -1.277 5.235 1.00 89.62 73 LYS A O 1
ATOM 589 N N . SER A 1 74 ? 5.659 -3.069 4.657 1.00 91.06 74 SER A N 1
ATOM 590 C CA . SER A 1 74 ? 5.971 -2.604 3.311 1.00 91.06 74 SER A CA 1
ATOM 591 C C . SER A 1 74 ? 6.163 -3.783 2.371 1.00 91.06 74 SER A C 1
ATOM 593 O O . SER A 1 74 ? 6.403 -4.898 2.814 1.00 91.06 74 SER A O 1
ATOM 595 N N . SER A 1 75 ? 5.982 -3.578 1.077 1.00 91.12 75 SER A N 1
ATOM 596 C CA . SER A 1 75 ? 6.102 -4.617 0.062 1.00 91.12 75 SER A CA 1
ATOM 597 C C . SER A 1 75 ? 6.383 -3.976 -1.290 1.00 91.12 75 SER A C 1
ATOM 599 O O . SER A 1 75 ? 5.781 -2.958 -1.632 1.00 91.12 75 SER A O 1
ATOM 601 N N . LEU A 1 76 ? 7.297 -4.562 -2.051 1.00 91.00 76 LEU A N 1
ATOM 602 C CA . LEU A 1 76 ? 7.670 -4.118 -3.387 1.00 91.00 76 LEU A CA 1
ATOM 603 C C . LEU A 1 76 ? 7.124 -5.102 -4.416 1.00 91.00 76 LEU A C 1
ATOM 605 O O . LEU A 1 76 ? 7.363 -6.303 -4.306 1.00 91.00 76 LEU A O 1
ATOM 609 N N . TYR A 1 77 ? 6.434 -4.582 -5.423 1.00 90.44 77 TYR A N 1
ATOM 610 C CA . TYR A 1 77 ? 5.832 -5.354 -6.502 1.00 90.44 77 TYR A CA 1
ATOM 611 C C . TYR A 1 77 ? 6.395 -4.929 -7.856 1.00 90.44 77 TYR A C 1
ATOM 613 O O . TYR A 1 77 ? 6.660 -3.743 -8.088 1.00 90.44 77 TYR A O 1
ATOM 621 N N . GLN A 1 78 ? 6.531 -5.900 -8.755 1.00 88.75 78 GLN A N 1
ATOM 622 C CA . GLN A 1 78 ? 6.868 -5.666 -10.154 1.00 88.75 78 GLN A CA 1
ATOM 623 C C . GLN A 1 78 ? 5.608 -5.311 -10.939 1.00 88.75 78 GLN A C 1
ATOM 625 O O . GLN A 1 78 ? 4.669 -6.099 -10.996 1.00 88.75 78 GLN A O 1
ATOM 630 N N . LEU A 1 79 ? 5.607 -4.164 -11.609 1.00 87.06 79 LEU A N 1
ATOM 631 C CA . LEU A 1 79 ? 4.592 -3.818 -12.600 1.00 87.06 79 LEU A CA 1
ATOM 632 C C . LEU A 1 79 ? 5.154 -4.017 -14.016 1.00 87.06 79 LEU A C 1
ATOM 634 O O . LEU A 1 79 ? 6.367 -3.895 -14.208 1.00 87.06 79 LEU A O 1
ATOM 638 N N . PRO A 1 80 ? 4.298 -4.237 -15.034 1.00 83.94 80 PRO A N 1
ATOM 639 C CA . PRO A 1 80 ? 4.738 -4.305 -16.432 1.00 83.94 80 PRO A CA 1
ATOM 640 C C . PRO A 1 80 ? 5.510 -3.062 -16.887 1.00 83.94 80 PRO A C 1
ATOM 642 O O . PRO A 1 80 ? 6.363 -3.140 -17.762 1.00 83.94 80 PRO A O 1
ATOM 645 N N . SER A 1 81 ? 5.206 -1.912 -16.290 1.00 82.88 81 SER A N 1
ATOM 646 C CA . SER A 1 81 ? 5.786 -0.624 -16.646 1.00 82.88 81 SER A CA 1
ATOM 647 C C . SER A 1 81 ? 6.747 -0.064 -15.592 1.00 82.88 81 SER A C 1
ATOM 649 O O . SER A 1 81 ? 7.178 1.073 -15.721 1.00 82.88 81 SER A O 1
ATOM 651 N N . GLY A 1 82 ? 7.068 -0.803 -14.528 1.00 88.12 82 GLY A N 1
ATOM 652 C CA . GLY A 1 82 ? 7.905 -0.276 -13.451 1.00 88.12 82 GLY A CA 1
ATOM 653 C C . GLY A 1 82 ? 7.708 -1.022 -12.145 1.00 88.12 82 GLY A C 1
ATOM 654 O O . GLY A 1 82 ? 7.589 -2.242 -12.130 1.00 88.12 82 GLY A O 1
ATOM 655 N N . HIS A 1 83 ? 7.649 -0.291 -11.038 1.00 90.75 83 HIS A N 1
ATOM 656 C CA . HIS A 1 83 ? 7.582 -0.881 -9.707 1.00 90.75 83 HIS A CA 1
ATOM 657 C C . HIS A 1 83 ? 6.575 -0.153 -8.825 1.00 90.75 83 HIS A C 1
ATOM 659 O O . HIS A 1 83 ? 6.372 1.061 -8.941 1.00 90.75 83 HIS A O 1
ATOM 665 N N . ALA A 1 84 ? 5.964 -0.908 -7.918 1.00 91.31 84 ALA A N 1
ATOM 666 C CA . ALA A 1 84 ? 5.073 -0.381 -6.901 1.00 91.31 84 ALA A CA 1
ATOM 667 C C . ALA A 1 84 ? 5.599 -0.714 -5.508 1.00 91.31 84 ALA A C 1
ATOM 669 O O . ALA A 1 84 ? 5.664 -1.880 -5.121 1.00 91.31 84 ALA A O 1
ATOM 670 N N . LEU A 1 85 ? 5.937 0.318 -4.740 1.00 92.06 85 LEU A N 1
ATOM 671 C CA . LEU A 1 85 ? 6.213 0.194 -3.316 1.00 92.06 85 LEU A CA 1
ATOM 672 C C . LEU A 1 85 ? 4.930 0.477 -2.543 1.00 92.06 85 LEU A C 1
ATOM 674 O O . LEU A 1 85 ? 4.469 1.616 -2.494 1.00 92.06 85 LEU A O 1
ATOM 678 N N . ILE A 1 86 ? 4.372 -0.554 -1.925 1.00 93.25 86 ILE A N 1
ATOM 679 C CA . ILE A 1 86 ? 3.188 -0.463 -1.078 1.00 93.25 86 ILE A CA 1
ATOM 680 C C . ILE A 1 86 ? 3.645 -0.489 0.373 1.00 93.25 86 ILE A C 1
ATOM 682 O O . ILE A 1 86 ? 4.428 -1.350 0.762 1.00 93.25 86 ILE A O 1
ATOM 686 N N . PHE A 1 87 ? 3.169 0.436 1.193 1.00 91.88 87 PHE A N 1
ATOM 687 C CA . PHE A 1 87 ? 3.501 0.476 2.609 1.00 91.88 87 PHE A CA 1
ATOM 688 C C . PHE A 1 87 ? 2.320 0.948 3.443 1.00 91.88 87 PHE A C 1
ATOM 690 O O . PHE A 1 87 ? 1.470 1.715 2.998 1.00 91.88 87 PHE A O 1
ATOM 697 N N . THR A 1 88 ? 2.269 0.480 4.680 1.00 91.06 88 THR A N 1
ATOM 698 C CA . THR A 1 88 ? 1.241 0.862 5.641 1.00 91.06 88 THR A CA 1
ATOM 699 C C . THR A 1 88 ? 1.857 1.744 6.699 1.00 91.06 88 THR A C 1
ATOM 701 O O . THR A 1 88 ? 2.861 1.378 7.314 1.00 91.06 88 THR A O 1
ATOM 704 N N . ILE A 1 89 ? 1.233 2.893 6.926 1.00 90.00 89 ILE A N 1
ATOM 705 C CA . ILE A 1 89 ? 1.663 3.855 7.931 1.00 90.00 89 ILE A CA 1
ATOM 706 C C . ILE A 1 89 ? 0.630 3.964 9.051 1.00 90.00 89 ILE A C 1
ATOM 708 O O . ILE A 1 89 ? -0.572 3.996 8.790 1.00 90.00 89 ILE A O 1
ATOM 712 N N . GLY A 1 90 ? 1.093 4.068 10.296 1.00 88.69 90 GLY A N 1
ATOM 713 C CA . GLY A 1 90 ? 0.283 4.293 11.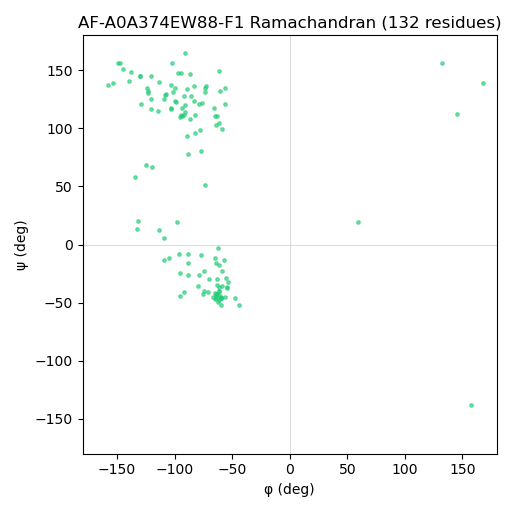497 1.00 88.69 90 GLY A CA 1
ATOM 714 C C . GLY A 1 90 ? -0.249 5.724 11.612 1.00 88.69 90 GLY A C 1
ATOM 715 O O . GLY A 1 90 ? -0.045 6.389 12.628 1.00 88.69 90 GLY A O 1
ATOM 716 N N . TYR A 1 91 ? -0.878 6.228 10.551 1.00 85.19 91 TYR A N 1
ATOM 717 C CA . TYR A 1 91 ? -1.605 7.492 10.545 1.00 85.19 91 TYR A CA 1
ATOM 718 C C . TYR A 1 91 ? -2.992 7.307 9.946 1.00 85.19 91 TYR A C 1
ATOM 720 O O . TYR A 1 91 ? -3.166 6.610 8.947 1.00 85.19 91 TYR A O 1
ATOM 728 N N . ALA A 1 92 ? -3.957 8.050 10.487 1.00 81.06 92 ALA A N 1
ATOM 729 C CA . ALA A 1 92 ? -5.258 8.210 9.861 1.00 81.06 92 ALA A CA 1
ATOM 730 C C . ALA A 1 92 ? -5.139 8.878 8.484 1.00 81.06 92 ALA A C 1
ATOM 732 O O . ALA A 1 92 ? -4.299 9.761 8.271 1.00 81.06 92 ALA A O 1
ATOM 733 N N . ARG A 1 93 ? -6.055 8.527 7.576 1.00 80.19 93 ARG A N 1
ATOM 734 C CA . ARG A 1 93 ? -6.112 9.074 6.212 1.00 80.19 93 ARG A CA 1
ATOM 735 C C . ARG A 1 93 ? -6.168 10.605 6.190 1.00 80.19 93 ARG A C 1
ATOM 737 O O . ARG A 1 93 ? -5.521 11.244 5.363 1.00 80.19 93 ARG A O 1
ATOM 744 N N . SER A 1 94 ? -6.887 11.207 7.139 1.00 78.81 94 SER A N 1
ATOM 745 C CA . SER A 1 94 ? -6.977 12.664 7.311 1.00 78.81 94 SER A CA 1
ATOM 746 C C . SER A 1 94 ? -5.632 13.310 7.666 1.00 78.81 94 SER A C 1
ATOM 748 O O . SER A 1 94 ? -5.332 14.414 7.210 1.00 78.81 94 SER A O 1
ATOM 750 N N . THR A 1 95 ? -4.795 12.619 8.440 1.00 83.12 95 THR A N 1
ATOM 751 C CA . THR A 1 95 ? -3.436 13.052 8.790 1.00 83.12 95 THR A CA 1
ATOM 752 C C . THR A 1 95 ? -2.486 12.889 7.609 1.00 83.12 95 THR A C 1
ATOM 754 O O . THR A 1 95 ? -1.665 13.773 7.357 1.00 83.12 95 THR A O 1
ATOM 757 N N . VAL A 1 96 ? -2.618 11.796 6.853 1.00 85.12 96 VAL A N 1
ATOM 758 C CA . VAL A 1 96 ? -1.856 11.559 5.619 1.00 85.12 96 VAL A CA 1
ATOM 759 C C . VAL A 1 96 ? -2.110 12.663 4.591 1.00 85.12 96 VAL A C 1
ATOM 761 O O . VAL A 1 96 ? -1.153 13.238 4.077 1.00 85.12 96 VAL A O 1
ATOM 764 N N . ALA A 1 97 ? -3.371 13.045 4.371 1.00 82.94 97 ALA A N 1
ATOM 765 C CA . ALA A 1 97 ? -3.747 14.087 3.411 1.00 82.94 97 ALA A CA 1
ATOM 766 C C . ALA A 1 97 ? -3.108 15.464 3.694 1.00 82.94 97 ALA A C 1
ATOM 768 O O . ALA A 1 97 ? -2.965 16.281 2.783 1.00 82.94 97 ALA A O 1
ATOM 769 N N . LYS A 1 98 ? -2.698 15.723 4.944 1.00 85.56 98 LYS A N 1
ATOM 770 C CA . LYS A 1 98 ? -2.017 16.959 5.366 1.00 85.56 98 LYS A CA 1
ATOM 771 C C . LYS A 1 98 ? -0.491 16.898 5.215 1.00 85.56 98 LYS A C 1
ATOM 773 O O . LYS A 1 98 ? 0.164 17.936 5.261 1.00 85.56 98 LYS A O 1
ATOM 778 N N . LYS A 1 99 ? 0.103 15.710 5.058 1.00 87.94 99 LYS A N 1
ATOM 779 C CA . LYS A 1 99 ? 1.560 15.519 4.967 1.00 87.94 99 LYS A CA 1
ATOM 780 C C . LYS A 1 99 ? 1.985 15.481 3.500 1.00 87.94 99 LYS A C 1
ATOM 782 O O . LYS A 1 99 ? 1.731 14.495 2.822 1.00 87.94 99 LYS A O 1
ATOM 787 N N . ALA A 1 100 ? 2.676 16.523 3.032 1.00 86.62 100 ALA A N 1
ATOM 788 C CA . ALA A 1 100 ? 3.039 16.707 1.619 1.00 86.62 100 ALA A CA 1
ATOM 789 C C . ALA A 1 100 ? 3.658 15.462 0.946 1.00 86.62 100 AL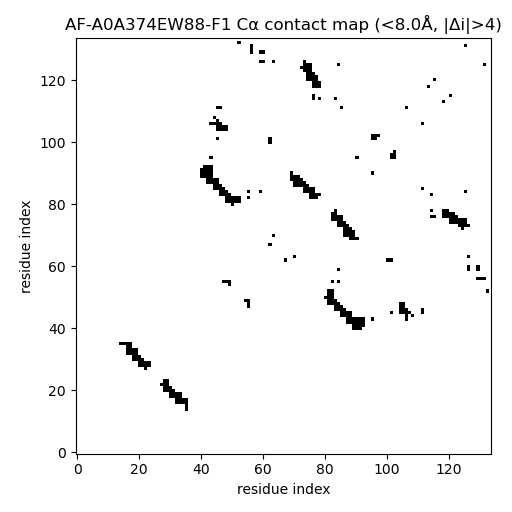A A C 1
ATOM 791 O O . ALA A 1 100 ? 3.212 15.077 -0.129 1.00 86.62 100 ALA A O 1
ATOM 792 N N . LEU A 1 101 ? 4.613 14.795 1.609 1.00 85.81 101 LEU A N 1
ATOM 793 C CA . LEU A 1 101 ? 5.289 13.598 1.080 1.00 85.81 101 LEU A CA 1
ATOM 794 C C . LEU A 1 101 ? 4.398 12.354 1.005 1.00 85.81 101 LEU A C 1
ATOM 796 O O . LEU A 1 101 ? 4.607 11.497 0.161 1.00 85.81 101 LEU A O 1
ATOM 800 N N . LEU A 1 102 ? 3.415 12.230 1.896 1.00 86.81 102 LEU A N 1
ATOM 801 C CA . LEU A 1 102 ? 2.492 11.093 1.877 1.00 86.81 102 LEU A CA 1
ATOM 802 C C . LEU A 1 102 ? 1.284 11.375 0.982 1.00 86.81 102 LEU A C 1
ATOM 804 O O . LEU A 1 102 ? 0.704 10.454 0.424 1.00 86.81 102 LEU A O 1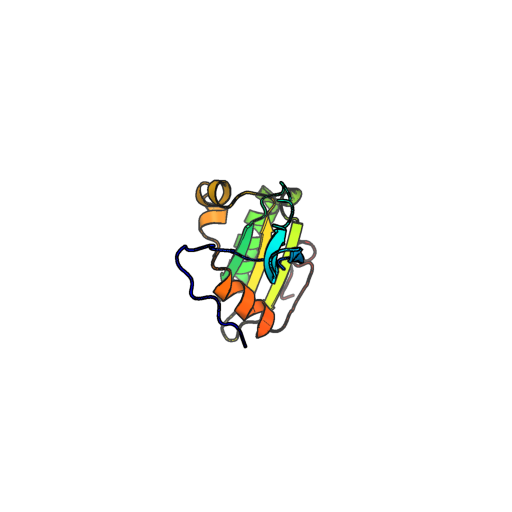
ATOM 808 N N . LYS A 1 103 ? 0.929 12.654 0.809 1.00 85.38 103 LYS A N 1
ATOM 809 C CA . LYS A 1 103 ? -0.118 13.109 -0.109 1.00 85.38 103 LYS A CA 1
ATOM 810 C C . LYS A 1 103 ? 0.216 12.792 -1.570 1.00 85.38 103 LYS A C 1
ATOM 812 O O . LYS A 1 103 ? -0.701 12.610 -2.361 1.00 85.38 103 LYS A O 1
ATOM 817 N N . SER A 1 104 ? 1.500 12.738 -1.928 1.00 83.69 104 SER A N 1
ATOM 818 C CA . SER A 1 104 ? 1.941 12.340 -3.271 1.00 83.69 104 SER A CA 1
ATOM 819 C C . SER A 1 104 ? 1.894 10.824 -3.509 1.00 83.69 104 SER A C 1
ATOM 821 O O . SER A 1 104 ? 2.064 10.395 -4.647 1.00 83.69 104 SER A O 1
ATOM 823 N N . CYS A 1 105 ? 1.652 10.016 -2.472 1.00 86.56 105 CYS A N 1
ATOM 824 C CA . CYS A 1 105 ? 1.458 8.572 -2.595 1.00 86.56 10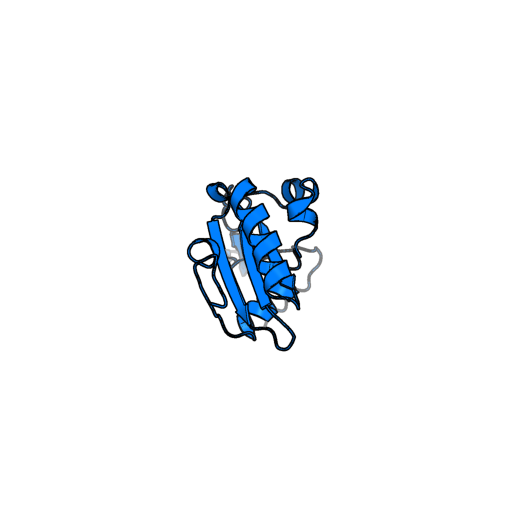5 CYS A CA 1
ATOM 825 C C . CYS A 1 105 ? -0.019 8.250 -2.892 1.00 86.56 105 CYS A C 1
ATOM 827 O O . CYS A 1 105 ? -0.929 8.923 -2.398 1.00 86.56 105 CYS A O 1
ATOM 829 N N . ALA A 1 106 ? -0.280 7.198 -3.668 1.00 77.06 106 ALA A N 1
ATOM 830 C CA . ALA A 1 106 ? -1.634 6.747 -3.977 1.00 77.06 106 ALA A CA 1
ATOM 831 C C . ALA A 1 106 ? -2.280 6.059 -2.760 1.00 77.06 106 ALA A C 1
ATOM 833 O O . ALA A 1 106 ? -1.653 5.224 -2.117 1.00 77.06 106 ALA A O 1
ATOM 834 N N . THR A 1 107 ? -3.541 6.397 -2.465 1.00 75.44 107 THR A N 1
ATOM 835 C CA . THR A 1 107 ? -4.367 5.803 -1.382 1.00 75.44 107 THR A CA 1
ATOM 836 C C . THR A 1 107 ? -5.556 5.009 -1.922 1.00 75.44 107 THR A C 1
ATOM 838 O O . THR A 1 107 ? -6.510 4.737 -1.196 1.00 75.44 107 T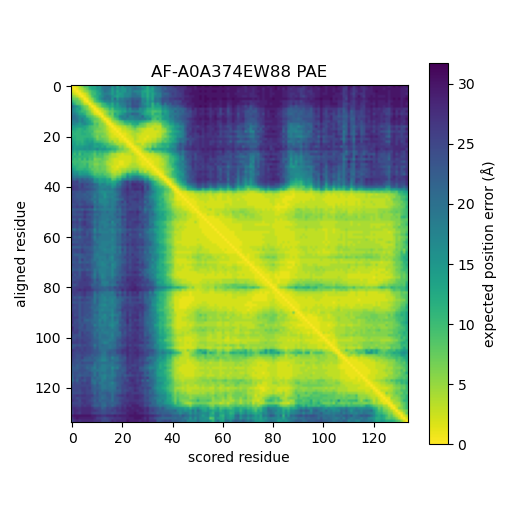HR A O 1
ATOM 841 N N . ASP A 1 108 ? -5.574 4.723 -3.223 1.00 79.94 108 ASP A N 1
ATOM 842 C CA . ASP A 1 108 ? -6.682 3.997 -3.827 1.00 79.94 108 ASP A CA 1
ATOM 843 C C . ASP A 1 108 ? -6.546 2.506 -3.503 1.00 79.94 108 ASP A C 1
ATOM 845 O O . ASP A 1 108 ? -5.780 1.785 -4.147 1.00 79.94 108 ASP A O 1
ATOM 849 N N . ASN A 1 109 ? -7.290 2.059 -2.488 1.00 78.75 109 ASN A N 1
ATOM 850 C CA . ASN A 1 109 ? -7.321 0.665 -2.051 1.00 78.75 109 ASN A CA 1
ATOM 851 C C . ASN A 1 109 ? -7.640 -0.294 -3.206 1.00 78.75 109 ASN A C 1
ATOM 853 O O . ASN A 1 109 ? -7.111 -1.401 -3.231 1.00 78.75 109 ASN A O 1
ATOM 857 N N . VAL A 1 110 ? -8.448 0.117 -4.192 1.00 75.69 110 VAL A N 1
ATOM 858 C CA . VAL A 1 110 ? -8.767 -0.729 -5.351 1.00 75.69 110 VAL A CA 1
ATOM 859 C C . VAL A 1 110 ? -7.519 -0.958 -6.198 1.00 75.69 110 VAL A C 1
ATOM 861 O O . VAL A 1 110 ? -7.242 -2.090 -6.589 1.00 75.69 110 VAL A O 1
ATOM 864 N N . ILE A 1 111 ? -6.741 0.095 -6.460 1.00 83.25 111 ILE A N 1
ATOM 865 C CA . ILE A 1 111 ? -5.479 -0.013 -7.207 1.00 83.25 111 ILE A CA 1
ATOM 866 C C . ILE A 1 111 ? -4.471 -0.849 -6.413 1.00 83.25 111 ILE A C 1
ATOM 868 O O . ILE A 1 111 ? -3.867 -1.765 -6.965 1.00 83.25 111 ILE A O 1
ATOM 872 N N . ILE A 1 112 ? -4.323 -0.575 -5.117 1.00 84.12 112 ILE A N 1
ATOM 873 C CA . ILE A 1 112 ? -3.392 -1.290 -4.236 1.00 84.12 112 ILE A CA 1
ATOM 874 C C . ILE A 1 112 ? -3.721 -2.788 -4.177 1.00 84.12 112 ILE A C 1
ATOM 876 O O . ILE A 1 112 ? -2.823 -3.616 -4.336 1.00 84.12 112 ILE A O 1
ATOM 880 N N . ASN A 1 113 ? -4.995 -3.145 -4.005 1.00 83.88 113 ASN A N 1
ATOM 881 C CA . ASN A 1 113 ? -5.432 -4.539 -3.951 1.00 83.88 113 ASN A CA 1
ATOM 882 C C . ASN A 1 113 ? -5.208 -5.251 -5.286 1.00 83.88 113 ASN A C 1
ATOM 884 O O . ASN A 1 113 ? -4.675 -6.356 -5.293 1.00 83.88 113 ASN A O 1
ATOM 888 N N . LYS A 1 114 ? -5.499 -4.592 -6.415 1.00 85.38 114 LYS A N 1
ATOM 889 C CA . LYS A 1 114 ? -5.201 -5.150 -7.742 1.00 85.38 114 LYS A CA 1
ATOM 890 C C . LYS A 1 114 ? -3.706 -5.387 -7.952 1.00 85.38 114 LYS A C 1
ATOM 892 O O . LYS A 1 114 ? -3.328 -6.406 -8.519 1.00 85.38 114 LYS A O 1
ATOM 897 N N . ILE A 1 115 ? -2.841 -4.482 -7.492 1.00 84.88 115 ILE A N 1
ATOM 898 C CA . ILE A 1 115 ? -1.391 -4.697 -7.584 1.00 84.88 115 ILE A CA 1
ATOM 899 C C . ILE A 1 115 ? -1.004 -5.945 -6.786 1.00 84.88 115 ILE A C 1
ATOM 901 O O . ILE A 1 115 ? -0.334 -6.814 -7.327 1.00 84.88 115 ILE A O 1
ATOM 905 N N . LYS A 1 116 ? -1.480 -6.086 -5.547 1.00 85.38 116 LYS A N 1
ATOM 906 C CA . LYS A 1 116 ? -1.190 -7.266 -4.715 1.00 85.38 116 LYS A CA 1
ATOM 907 C C . LYS A 1 116 ? -1.695 -8.579 -5.316 1.00 85.38 116 LYS A C 1
ATOM 909 O O . LYS A 1 116 ? -1.050 -9.604 -5.141 1.00 85.38 116 LYS A O 1
ATOM 914 N N . GLU A 1 117 ? -2.848 -8.546 -5.979 1.00 86.81 117 GLU A N 1
ATOM 915 C CA . GLU A 1 117 ? -3.490 -9.725 -6.567 1.00 86.81 117 GLU A CA 1
ATOM 916 C C . GLU A 1 117 ? -2.792 -10.189 -7.852 1.00 86.81 117 GLU A C 1
ATOM 918 O O . GLU A 1 117 ? -2.586 -11.385 -8.044 1.00 86.81 117 GLU A O 1
ATOM 923 N N . TYR A 1 118 ? -2.410 -9.250 -8.724 1.00 84.38 118 TYR A N 1
ATOM 924 C CA . TYR A 1 118 ? -1.953 -9.567 -10.083 1.00 84.38 118 TYR A CA 1
ATOM 925 C C . TYR A 1 118 ? -0.453 -9.351 -10.320 1.00 84.38 118 TYR A C 1
ATOM 927 O O . TYR A 1 118 ? 0.064 -9.781 -11.351 1.00 84.38 118 TYR A O 1
ATOM 935 N N . SER A 1 119 ? 0.255 -8.668 -9.417 1.00 87.81 119 SER A N 1
ATOM 936 C CA . SER A 1 119 ? 1.668 -8.317 -9.610 1.00 87.81 119 SER A CA 1
ATOM 937 C C . SER A 1 119 ? 2.594 -9.227 -8.800 1.00 87.81 119 SER A C 1
ATOM 939 O O . SER A 1 119 ? 2.328 -9.471 -7.622 1.00 87.81 119 SER A O 1
ATOM 941 N N . PRO A 1 120 ? 3.719 -9.690 -9.374 1.00 88.75 120 PRO A N 1
ATOM 942 C CA . PRO A 1 120 ? 4.713 -10.455 -8.631 1.00 88.75 120 PRO A CA 1
ATOM 943 C C . PRO A 1 120 ? 5.293 -9.656 -7.459 1.00 88.75 120 PRO A C 1
ATOM 945 O O . PRO A 1 120 ? 5.724 -8.509 -7.623 1.00 88.75 120 PRO A O 1
ATOM 948 N N . LEU A 1 121 ? 5.342 -10.280 -6.281 1.00 89.94 121 LEU A N 1
ATOM 949 C CA . LEU A 1 121 ? 6.016 -9.737 -5.105 1.00 89.94 121 LEU A CA 1
ATOM 950 C C . LEU A 1 121 ? 7.534 -9.903 -5.262 1.00 89.94 121 LEU A C 1
ATOM 952 O O . LEU A 1 121 ? 8.027 -11.021 -5.386 1.00 89.94 121 LEU A O 1
ATOM 956 N N . LEU A 1 122 ? 8.270 -8.793 -5.217 1.00 85.31 122 LEU A N 1
ATOM 957 C CA . LEU A 1 122 ? 9.734 -8.774 -5.272 1.00 85.31 122 LEU A CA 1
ATOM 958 C C . LEU A 1 122 ? 10.365 -8.822 -3.877 1.00 85.31 122 LEU A C 1
ATOM 960 O O . LEU A 1 122 ? 11.373 -9.490 -3.669 1.00 85.31 122 LEU A O 1
ATOM 964 N N . SER A 1 123 ? 9.792 -8.095 -2.915 1.00 84.38 123 SER A N 1
ATOM 965 C CA . SER A 1 123 ? 10.300 -8.046 -1.541 1.00 84.38 123 SER A CA 1
ATOM 966 C C . SER A 1 123 ? 9.194 -7.715 -0.548 1.00 84.38 123 SER A C 1
ATOM 968 O O . SER A 1 123 ? 8.372 -6.836 -0.799 1.00 84.38 123 SER A O 1
ATOM 970 N N . SER A 1 124 ? 9.199 -8.387 0.603 1.00 83.00 124 SER A N 1
ATOM 971 C CA . SER A 1 124 ? 8.281 -8.154 1.725 1.00 83.00 124 SER A CA 1
ATOM 972 C C . SER A 1 124 ? 8.847 -7.233 2.810 1.00 83.00 124 SER A C 1
ATOM 974 O O . SER A 1 124 ? 8.120 -6.865 3.725 1.00 83.00 124 SER A O 1
ATOM 976 N N . THR A 1 125 ? 10.130 -6.867 2.742 1.00 81.12 125 THR A N 1
ATOM 977 C CA . THR A 1 125 ? 10.748 -5.887 3.654 1.00 81.12 125 THR A CA 1
ATOM 978 C C . THR A 1 125 ? 11.599 -4.882 2.888 1.00 81.12 125 THR A C 1
ATOM 980 O O . THR A 1 125 ? 12.804 -4.758 3.117 1.00 81.12 125 THR A O 1
ATOM 983 N N . PRO A 1 126 ? 11.006 -4.144 1.933 1.00 77.62 126 PRO A N 1
ATOM 984 C CA . PRO A 1 126 ? 11.796 -3.309 1.063 1.00 77.62 126 PRO A CA 1
ATOM 985 C C . PRO A 1 126 ? 12.663 -2.293 1.833 1.00 77.62 126 PRO A C 1
ATOM 987 O O . PRO A 1 126 ? 13.868 -2.206 1.606 1.00 77.62 126 PRO A O 1
ATOM 990 N N 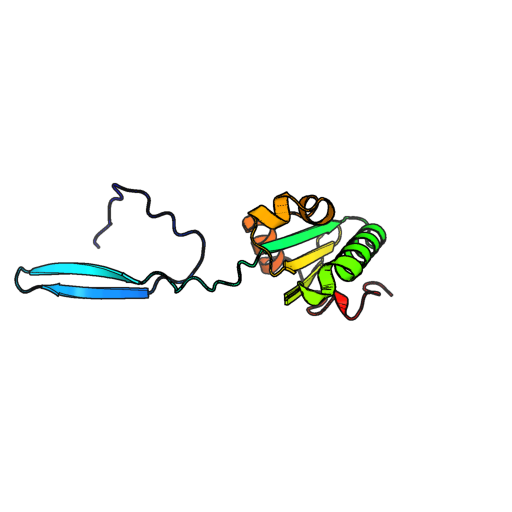. PHE A 1 127 ? 12.123 -1.610 2.837 1.00 76.75 127 PHE A N 1
ATOM 991 C CA . PHE A 1 127 ? 12.889 -0.594 3.566 1.00 76.75 127 PHE A CA 1
ATOM 992 C C . PHE A 1 127 ? 14.149 -1.101 4.299 1.00 76.75 127 PHE A C 1
ATOM 994 O O . PHE A 1 127 ? 15.023 -0.292 4.605 1.00 76.75 127 PHE A O 1
ATOM 1001 N N . GLU A 1 128 ? 14.289 -2.409 4.535 1.00 70.69 128 GLU A N 1
ATOM 1002 C CA . GLU A 1 128 ? 15.504 -3.005 5.115 1.00 70.69 128 GLU A CA 1
ATOM 1003 C C . GLU A 1 128 ? 16.628 -3.176 4.081 1.00 70.69 128 GLU A C 1
ATOM 1005 O O . GLU A 1 128 ? 17.809 -3.162 4.425 1.00 70.69 128 GLU A O 1
ATOM 1010 N N . LYS A 1 129 ? 16.269 -3.312 2.800 1.00 62.53 129 LYS A N 1
ATOM 1011 C CA . LYS A 1 129 ? 17.188 -3.473 1.668 1.00 62.53 129 LYS A CA 1
ATOM 1012 C C . LYS A 1 129 ? 16.899 -2.397 0.624 1.00 62.53 129 LYS A C 1
ATOM 1014 O O . LYS A 1 129 ? 16.451 -2.697 -0.475 1.00 62.53 129 LYS A O 1
ATOM 1019 N N . LEU A 1 130 ? 17.189 -1.138 0.965 1.00 60.56 130 LEU A N 1
ATOM 1020 C CA . LEU A 1 130 ? 16.995 0.033 0.087 1.00 60.56 130 LEU A CA 1
ATOM 1021 C C . LEU A 1 130 ? 17.732 -0.055 -1.269 1.00 60.56 130 LEU A C 1
ATOM 1023 O O . LEU A 1 130 ? 17.421 0.703 -2.184 1.00 60.56 130 LEU A O 1
ATOM 1027 N N . ASN A 1 131 ? 18.662 -1.002 -1.418 1.00 59.03 131 ASN A N 1
ATOM 1028 C CA . ASN A 1 131 ? 19.256 -1.409 -2.688 1.00 59.03 131 ASN A CA 1
ATOM 1029 C C . ASN A 1 131 ? 18.412 -2.520 -3.338 1.00 59.03 131 ASN A C 1
ATOM 1031 O O . ASN A 1 131 ? 18.744 -3.700 -3.269 1.00 59.03 131 ASN A O 1
ATOM 1035 N N . TYR A 1 132 ? 17.290 -2.132 -3.944 1.00 55.03 132 TYR A N 1
ATOM 1036 C CA . TYR A 1 132 ? 16.314 -3.063 -4.531 1.00 55.03 132 TYR A CA 1
ATOM 1037 C C . TYR A 1 132 ? 16.741 -3.713 -5.847 1.00 55.03 132 TYR A C 1
ATOM 1039 O O . TYR A 1 132 ? 16.187 -4.741 -6.221 1.00 55.03 132 TYR A O 1
ATOM 1047 N N . PHE A 1 133 ? 17.667 -3.080 -6.566 1.00 56.12 133 PHE A N 1
ATOM 1048 C CA . PHE A 1 133 ? 17.965 -3.377 -7.972 1.00 56.12 133 PHE A CA 1
ATOM 1049 C C . PHE A 1 133 ? 19.470 -3.531 -8.240 1.00 56.12 133 PHE A C 1
ATOM 1051 O O . PHE A 1 133 ? 19.911 -3.336 -9.369 1.00 56.12 133 PHE A O 1
ATOM 1058 N N . SER A 1 134 ? 20.256 -3.793 -7.189 1.00 47.44 134 SER A N 1
ATOM 1059 C CA . SER A 1 134 ? 21.703 -4.052 -7.269 1.00 47.44 134 SER A CA 1
ATOM 1060 C C . SER A 1 134 ? 22.006 -5.486 -7.671 1.00 47.44 134 SER A C 1
ATOM 1062 O O . SER A 1 134 ? 21.299 -6.383 -7.161 1.00 47.44 134 SER A O 1
#

Solvent-accessible surface area (backbone atoms only — not comparable to full-atom values): 8208 Å² total; per-residue (Å²): 138,86,79,87,79,82,87,70,90,79,83,78,89,79,81,81,74,51,73,51,78,46,79,47,98,82,81,43,76,48,75,46,78,46,74,69,80,78,66,86,70,40,58,31,62,34,31,45,76,32,63,48,68,65,62,42,43,53,54,49,51,56,47,43,76,77,40,49,95,38,50,79,49,40,33,29,28,49,45,101,71,31,38,33,43,36,35,30,31,68,38,39,63,75,60,37,67,71,34,72,82,53,49,76,33,47,65,54,62,69,62,53,49,50,45,66,73,75,31,55,79,75,36,71,56,37,87,83,46,71,72,81,84,120

pLDDT: mean 77.52, std 14.81, range [33.34, 93.25]

Mean predicted aligned error: 13.1 Å

Secondary structure (DSSP, 8-state):
------SS-----SSPPEEEEEE-TTSPEEEEEEPPP--S---EEEEEEESSHHHHHHHHHHHHHHHGGGEEEEEEEEETTEEEEEEEESS-HHHHTTSHHHHTSB--HHHHHHHHHHSPEEES-GGG------

Sequence (134 aa):
MFILKETGLIKISEGNIEVDVALTSEETINIYFILPKNDNHHTTELAIISYDPNELISKATEIHKKYSEKIIKSSLYQLPSGHALIFTIGYARSTVAKKALLKSCATDNVIINKIKEYSPLLSSTPFEKLNYFS

Foldseek 3Di:
DDDPDDPDDPCDPDDDWDWDWDQDPVRDIDIDTDDPDPPVQQKAKWKDWDLDPVVVLVLLVVCCVVQVVFWPWWWWWDDPRHIMIITMGSDHPVVLCVDPSSVPTDRPVVVVVVRVVPTDTQDGHCSVPSVSPD